Protein AF-A0A7K4JRD9-F1 (afdb_monomer_lite)

Radius of gyration: 13.79 Å; chains: 1; bounding box: 33×19×39 Å

Foldseek 3Di:
DDDDDDCPPPCGVVVVVVVVVVVVVVVCVVVVFDKDKDWDDPVPQPDPGPTKIWIWTQDVVVRDTDTDDMD

Sequence (71 aa):
MFGVTAAETGTESAELLAEFVGLQKEIFSELGLHFRVLDMPTQELGLPAYRKFDIEAWMPGRGKYGEVGGG

Secondary structure (DSSP, 8-state):
-------SSS-HHHHHHHHHHHHHHHHHHHTT--EEEEE--GGGSTTT-SS-EEEEEEEGGGTEEEEEEE-

Structure (mmCIF, N/CA/C/O backbone):
data_AF-A0A7K4JRD9-F1
#
_entry.id   AF-A0A7K4JRD9-F1
#
loop_
_atom_site.group_PDB
_atom_site.id
_atom_site.type_symbol
_atom_site.label_atom_id
_atom_site.label_alt_id
_atom_site.label_comp_id
_atom_site.label_asym_id
_atom_site.label_entity_id
_atom_site.label_seq_id
_atom_site.pdbx_PDB_ins_code
_atom_site.Cartn_x
_atom_site.Cartn_y
_atom_site.Cartn_z
_atom_site.occupancy
_atom_site.B_iso_or_equiv
_atom_site.auth_seq_id
_atom_site.auth_comp_id
_atom_site.auth_asym_id
_atom_site.auth_atom_id
_atom_site.pdbx_PDB_model_num
ATOM 1 N N . MET A 1 1 ? 1.036 -11.462 -1.210 1.00 92.50 1 MET A N 1
ATOM 2 C CA . MET A 1 1 ? 1.235 -11.803 -2.637 1.00 92.50 1 MET A CA 1
ATOM 3 C C . MET A 1 1 ? 2.729 -11.854 -2.901 1.00 92.50 1 MET A C 1
ATOM 5 O O . MET A 1 1 ? 3.472 -11.271 -2.124 1.00 92.50 1 MET A O 1
ATOM 9 N N . PHE A 1 2 ? 3.176 -12.585 -3.918 1.00 96.56 2 PHE A N 1
ATOM 10 C CA . PHE A 1 2 ? 4.588 -12.670 -4.292 1.00 96.56 2 PHE A CA 1
ATOM 11 C C . PHE A 1 2 ? 4.680 -12.629 -5.812 1.00 96.56 2 PHE A C 1
ATOM 13 O O . PHE A 1 2 ? 3.852 -13.249 -6.478 1.00 96.56 2 PHE A O 1
ATOM 20 N N . GLY A 1 3 ? 5.664 -11.920 -6.354 1.00 96.19 3 GLY A N 1
ATOM 21 C CA . GLY A 1 3 ? 5.859 -11.851 -7.792 1.00 96.19 3 GLY A CA 1
ATOM 22 C C . GLY A 1 3 ? 7.307 -11.585 -8.164 1.00 96.19 3 GLY A C 1
ATOM 23 O O . GLY A 1 3 ? 8.093 -11.074 -7.369 1.00 96.19 3 GLY A O 1
ATOM 24 N N . VAL A 1 4 ? 7.648 -11.998 -9.379 1.00 97.75 4 VAL A N 1
ATOM 25 C CA . VAL A 1 4 ? 8.970 -11.850 -9.982 1.00 97.75 4 VAL A CA 1
ATOM 26 C C . VAL A 1 4 ? 8.749 -11.191 -11.332 1.00 97.75 4 VAL A C 1
ATOM 28 O O . VAL A 1 4 ? 7.938 -11.677 -12.119 1.00 97.75 4 VAL A O 1
ATOM 31 N N . THR A 1 5 ? 9.449 -10.092 -11.591 1.00 97.62 5 THR A N 1
ATOM 32 C CA . THR A 1 5 ? 9.356 -9.358 -12.855 1.00 97.62 5 THR A CA 1
ATOM 33 C C . THR A 1 5 ? 10.659 -9.461 -13.629 1.00 97.62 5 THR A C 1
ATOM 35 O O . THR A 1 5 ? 11.718 -9.748 -13.064 1.00 97.62 5 THR A O 1
ATOM 38 N N . ALA A 1 6 ? 10.585 -9.188 -14.929 1.00 96.31 6 ALA A N 1
ATOM 39 C CA . ALA A 1 6 ? 11.772 -8.815 -15.679 1.00 96.31 6 ALA A CA 1
ATOM 40 C C . ALA A 1 6 ? 12.288 -7.441 -15.197 1.00 96.31 6 ALA A C 1
ATOM 42 O O . ALA A 1 6 ? 11.626 -6.752 -14.416 1.00 96.31 6 ALA A O 1
ATOM 43 N N . ALA A 1 7 ? 13.489 -7.075 -15.633 1.00 95.62 7 ALA A N 1
ATOM 44 C CA . ALA A 1 7 ? 14.109 -5.778 -15.364 1.00 95.62 7 ALA A CA 1
ATOM 45 C C . ALA A 1 7 ? 14.625 -5.175 -16.680 1.00 95.62 7 ALA A C 1
ATOM 47 O O . ALA A 1 7 ? 15.788 -4.789 -16.789 1.00 95.62 7 ALA A O 1
ATOM 48 N 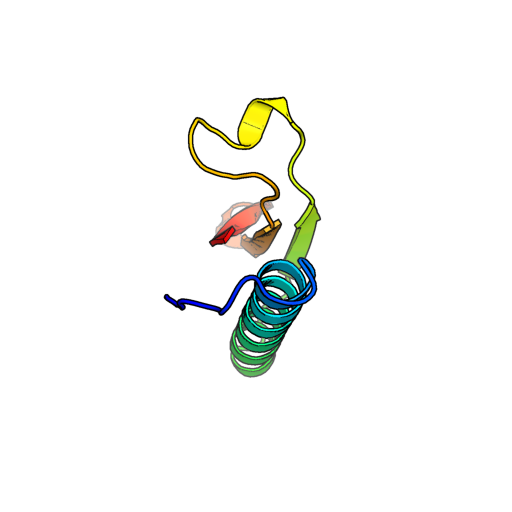N . GLU A 1 8 ? 13.780 -5.196 -17.712 1.00 96.75 8 GLU A N 1
ATOM 49 C CA . GLU A 1 8 ? 14.111 -4.744 -19.064 1.00 96.75 8 GLU A CA 1
ATOM 50 C C . GLU A 1 8 ? 13.978 -3.223 -19.182 1.00 96.75 8 GLU A C 1
ATOM 52 O O . GLU A 1 8 ? 14.871 -2.567 -19.721 1.00 96.75 8 GLU A O 1
ATOM 57 N N . THR A 1 9 ? 12.895 -2.652 -18.647 1.00 96.44 9 THR A N 1
ATOM 58 C CA . THR A 1 9 ? 12.638 -1.202 -18.626 1.00 96.44 9 THR A CA 1
ATOM 59 C C . THR A 1 9 ? 13.013 -0.560 -17.292 1.00 96.44 9 THR A C 1
ATOM 61 O O . THR A 1 9 ? 13.258 0.647 -17.237 1.00 96.44 9 THR A O 1
ATOM 64 N N . GLY A 1 10 ? 13.068 -1.352 -16.218 1.00 95.56 10 GLY A N 1
ATOM 65 C CA . GLY A 1 10 ? 13.313 -0.889 -14.854 1.00 95.56 10 GLY A CA 1
ATOM 66 C C . GLY A 1 10 ? 12.061 -0.363 -14.145 1.00 95.56 10 GLY A C 1
ATOM 67 O O . GLY A 1 10 ? 12.176 0.147 -13.030 1.00 95.56 10 GLY A O 1
ATOM 68 N N . THR A 1 11 ? 10.879 -0.472 -14.761 1.00 97.19 11 THR A N 1
ATOM 69 C CA . THR A 1 11 ? 9.594 -0.034 -14.182 1.00 97.19 11 THR A CA 1
ATOM 70 C C . THR A 1 11 ? 8.698 -1.193 -13.762 1.00 97.19 11 THR A C 1
ATOM 72 O O . THR A 1 11 ? 7.779 -0.995 -12.970 1.00 97.19 11 THR A O 1
ATOM 75 N N . GLU A 1 12 ? 8.989 -2.411 -14.214 1.00 98.00 12 GLU A N 1
ATOM 76 C CA . GLU A 1 12 ? 8.095 -3.563 -14.105 1.00 98.00 12 GLU A CA 1
ATOM 77 C C . GLU A 1 12 ? 7.799 -3.934 -12.648 1.00 98.00 12 GLU A C 1
ATOM 79 O O . GLU A 1 12 ? 6.662 -4.237 -12.290 1.00 98.00 12 GLU A O 1
ATOM 84 N N . SER A 1 13 ? 8.804 -3.865 -11.771 1.00 97.56 13 SER A N 1
ATOM 85 C CA . SER A 1 13 ? 8.621 -4.154 -10.344 1.00 97.56 13 SER A CA 1
ATOM 86 C C . SER A 1 13 ? 7.778 -3.090 -9.632 1.00 97.56 13 SER A C 1
ATOM 88 O O . SER A 1 13 ? 7.021 -3.417 -8.719 1.00 97.56 13 SER A O 1
ATOM 90 N N . ALA A 1 14 ? 7.859 -1.827 -10.065 1.00 97.50 14 ALA A N 1
ATOM 91 C CA . ALA A 1 14 ? 7.049 -0.736 -9.528 1.00 97.50 14 ALA A CA 1
ATOM 92 C C . ALA A 1 14 ? 5.592 -0.819 -10.011 1.00 97.50 14 ALA A C 1
ATOM 94 O O . ALA A 1 14 ? 4.673 -0.547 -9.237 1.00 97.50 14 ALA A O 1
ATOM 95 N N . GLU A 1 15 ? 5.380 -1.224 -11.263 1.00 98.12 15 GLU A N 1
ATOM 96 C CA . GLU A 1 15 ? 4.056 -1.499 -11.828 1.00 98.12 15 GLU A CA 1
ATOM 97 C C . GLU A 1 15 ? 3.388 -2.674 -11.105 1.00 98.12 15 GLU A C 1
ATOM 99 O O . GLU A 1 15 ? 2.249 -2.547 -10.654 1.00 98.12 15 GLU A O 1
ATOM 104 N N . LEU A 1 16 ? 4.124 -3.769 -10.881 1.00 98.25 16 LEU A N 1
ATOM 105 C CA . LEU A 1 16 ? 3.624 -4.915 -10.122 1.00 98.25 16 LEU A CA 1
ATOM 106 C C . LEU A 1 16 ? 3.309 -4.553 -8.661 1.00 98.25 16 LEU A C 1
ATOM 108 O O . LEU A 1 16 ? 2.301 -5.000 -8.115 1.00 98.25 16 LEU A O 1
ATOM 112 N N . LEU A 1 17 ? 4.136 -3.719 -8.018 1.00 98.06 17 LEU A N 1
ATOM 113 C CA . LEU A 1 17 ? 3.841 -3.213 -6.675 1.00 98.06 17 LEU A CA 1
ATOM 114 C C . LEU A 1 17 ? 2.528 -2.414 -6.660 1.00 98.06 17 LEU A C 1
ATOM 116 O O . LEU A 1 17 ? 1.706 -2.602 -5.764 1.00 98.06 17 LEU A O 1
ATOM 120 N N . ALA A 1 18 ? 2.305 -1.549 -7.655 1.00 98.12 18 ALA A N 1
ATOM 121 C CA . ALA A 1 18 ? 1.064 -0.786 -7.770 1.00 98.12 18 ALA A CA 1
ATOM 122 C C . ALA A 1 18 ? -0.158 -1.695 -7.988 1.00 98.12 18 ALA A C 1
ATOM 124 O O . ALA A 1 18 ? -1.208 -1.455 -7.386 1.00 98.12 18 ALA A O 1
ATOM 125 N N . GLU A 1 19 ? -0.016 -2.759 -8.784 1.00 98.31 19 GLU A N 1
ATOM 126 C CA . GLU A 1 19 ? -1.049 -3.783 -8.969 1.00 98.31 19 GLU A CA 1
ATOM 127 C C . GLU A 1 19 ? -1.375 -4.496 -7.649 1.00 98.31 1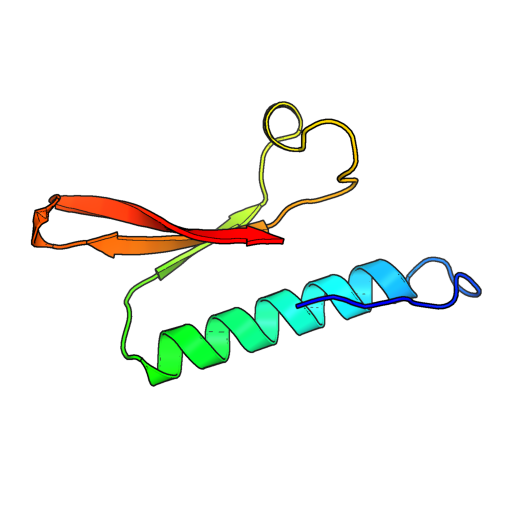9 GLU A C 1
ATOM 129 O O . GLU A 1 19 ? -2.540 -4.581 -7.260 1.00 98.31 19 GLU A O 1
ATOM 134 N N . PHE A 1 20 ? -0.358 -4.937 -6.900 1.00 98.25 20 PHE A N 1
ATOM 135 C CA . PHE A 1 20 ? -0.548 -5.589 -5.602 1.00 98.25 20 PHE A CA 1
ATOM 136 C C . PHE A 1 20 ? -1.258 -4.683 -4.592 1.00 98.25 20 PHE A C 1
ATOM 138 O O . PHE A 1 20 ? -2.178 -5.135 -3.908 1.00 98.25 20 PHE A O 1
ATOM 145 N N . VAL A 1 21 ? -0.891 -3.402 -4.517 1.00 97.88 21 VAL A N 1
ATOM 146 C CA . VAL A 1 21 ? -1.602 -2.437 -3.664 1.00 97.88 21 VAL A CA 1
ATOM 147 C C . VAL A 1 21 ? -3.052 -2.268 -4.132 1.00 97.88 21 VAL A C 1
ATOM 149 O O . VAL A 1 21 ? -3.959 -2.205 -3.302 1.00 97.88 21 VAL A O 1
ATOM 152 N N . GLY A 1 22 ? -3.299 -2.235 -5.445 1.00 98.25 22 GLY A N 1
ATOM 153 C CA . GLY A 1 22 ? -4.644 -2.206 -6.028 1.00 98.25 22 GLY A CA 1
ATOM 154 C C . GLY A 1 22 ? -5.509 -3.382 -5.570 1.00 98.25 22 GLY A C 1
ATOM 155 O O . GLY A 1 22 ? -6.566 -3.167 -4.977 1.00 98.25 22 GLY A O 1
ATOM 156 N N . LEU A 1 23 ? -5.008 -4.607 -5.738 1.00 98.25 23 LEU A N 1
ATOM 157 C CA . LEU A 1 23 ? -5.693 -5.836 -5.328 1.00 98.25 23 LEU A CA 1
ATOM 158 C C . LEU A 1 23 ? -5.994 -5.859 -3.823 1.00 98.25 23 LEU A C 1
ATOM 160 O O . LEU A 1 23 ? -7.092 -6.222 -3.411 1.00 98.25 23 LEU A O 1
ATOM 164 N N . GLN A 1 24 ? -5.051 -5.432 -2.976 1.00 97.81 24 GLN A N 1
ATOM 165 C CA . GLN A 1 24 ? -5.300 -5.349 -1.532 1.00 97.81 24 GLN A CA 1
ATOM 166 C C . GLN A 1 24 ? -6.425 -4.359 -1.202 1.00 97.81 24 GLN A C 1
ATOM 168 O O . GLN A 1 24 ? -7.287 -4.660 -0.375 1.00 97.81 24 GLN A O 1
ATOM 173 N N . LYS A 1 25 ? -6.449 -3.189 -1.853 1.00 98.00 25 LYS A N 1
ATOM 174 C CA . LYS A 1 25 ? -7.516 -2.197 -1.660 1.00 98.00 25 LYS A CA 1
ATOM 175 C C . LYS A 1 25 ? -8.876 -2.741 -2.084 1.00 98.00 25 LYS A C 1
ATOM 177 O O . LYS A 1 25 ? -9.854 -2.468 -1.392 1.00 98.00 25 LYS A O 1
ATOM 182 N N . GLU A 1 26 ? -8.945 -3.481 -3.186 1.00 98.31 26 GLU A N 1
ATOM 183 C CA . GLU A 1 26 ? -10.177 -4.132 -3.643 1.00 98.31 26 GLU A CA 1
ATOM 184 C C . GLU A 1 26 ? -10.670 -5.139 -2.604 1.00 98.31 26 GLU A C 1
ATOM 186 O O . GLU A 1 26 ? -11.786 -4.994 -2.111 1.00 98.31 26 GLU A O 1
ATOM 191 N N . ILE A 1 27 ? -9.801 -6.050 -2.150 1.00 97.62 27 ILE A N 1
ATOM 192 C CA . ILE A 1 27 ? -10.127 -7.045 -1.116 1.00 97.62 27 ILE A CA 1
ATOM 193 C C . ILE A 1 27 ? -10.676 -6.376 0.152 1.00 97.62 27 ILE A C 1
ATOM 195 O O . ILE A 1 27 ? -11.722 -6.766 0.668 1.00 97.62 27 ILE A O 1
ATOM 199 N N . PHE A 1 28 ? -10.000 -5.349 0.675 1.00 97.38 28 PHE A N 1
ATOM 200 C CA . PHE A 1 28 ? -10.457 -4.679 1.896 1.00 97.38 28 PHE A CA 1
ATOM 201 C C . PHE A 1 28 ? -11.744 -3.871 1.690 1.00 97.38 28 PHE A C 1
ATOM 203 O O . PHE A 1 28 ? -12.548 -3.761 2.619 1.00 97.38 28 PHE A O 1
ATOM 210 N N . SER A 1 29 ? -11.960 -3.345 0.483 1.00 97.56 29 SER A N 1
ATOM 211 C CA . SER A 1 29 ? -13.199 -2.651 0.119 1.00 97.56 29 SER A CA 1
ATOM 212 C C . SER A 1 29 ? -14.375 -3.624 0.039 1.00 97.56 29 SER A C 1
ATOM 214 O O . SER A 1 29 ? -15.444 -3.326 0.569 1.00 97.56 29 SER A O 1
ATOM 216 N N . GLU A 1 30 ? -14.176 -4.806 -0.549 1.00 98.31 30 GLU A N 1
ATOM 217 C CA . GLU A 1 30 ? -15.181 -5.876 -0.618 1.00 98.31 30 GLU A CA 1
ATOM 218 C C . GLU A 1 30 ? -15.544 -6.426 0.766 1.00 98.31 30 GLU A C 1
ATOM 220 O O . GLU A 1 30 ? -16.702 -6.748 1.028 1.00 98.31 30 GLU A O 1
ATOM 225 N N . LEU A 1 31 ? -14.579 -6.458 1.689 1.00 97.81 31 LEU A N 1
ATOM 226 C CA . LEU A 1 31 ? -14.818 -6.782 3.098 1.00 97.81 31 LEU A CA 1
ATOM 227 C C . LEU A 1 31 ? -15.528 -5.656 3.875 1.00 97.81 31 LEU A C 1
ATOM 229 O O . LEU A 1 31 ? -15.851 -5.836 5.051 1.00 97.81 31 LEU A O 1
ATOM 233 N N . GLY A 1 32 ? -15.770 -4.497 3.255 1.00 97.69 32 GLY A N 1
ATOM 234 C CA . GLY A 1 32 ? -16.444 -3.357 3.877 1.00 97.69 32 GLY A CA 1
ATOM 235 C C . GLY A 1 32 ? -15.607 -2.648 4.943 1.00 97.69 32 GLY A C 1
ATOM 236 O O . 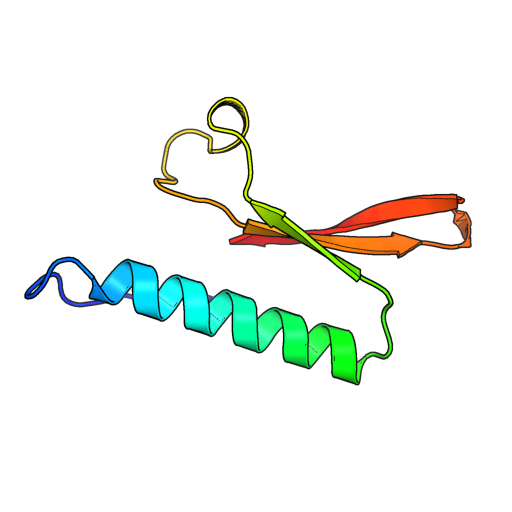GLY A 1 32 ? -16.162 -2.016 5.846 1.00 97.69 32 GLY A O 1
ATOM 237 N N . LEU A 1 33 ? -14.277 -2.758 4.881 1.00 97.81 33 LEU A N 1
ATOM 238 C CA . LEU A 1 33 ? -13.392 -2.117 5.847 1.00 97.81 33 LEU A CA 1
ATOM 239 C C . LEU A 1 33 ? -13.180 -0.645 5.493 1.00 97.81 33 LEU A C 1
ATOM 241 O O . LEU A 1 33 ? -12.921 -0.285 4.348 1.00 97.81 33 LEU A O 1
ATOM 245 N N . HIS A 1 34 ? -13.216 0.220 6.505 1.00 97.88 34 HIS A N 1
ATOM 246 C CA . HIS A 1 34 ? -12.680 1.569 6.373 1.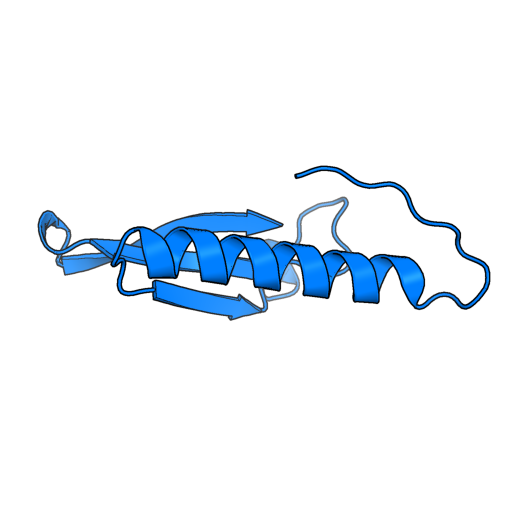00 97.88 34 HIS A CA 1
ATOM 247 C C . HIS A 1 34 ? -11.167 1.514 6.577 1.00 97.88 34 HIS A C 1
ATOM 249 O O . HIS A 1 34 ? -10.714 1.106 7.648 1.00 97.88 34 HIS A O 1
ATOM 255 N N . PHE A 1 35 ? -10.385 1.905 5.574 1.00 98.19 35 PHE A N 1
ATOM 256 C CA . PHE A 1 35 ? -8.927 1.827 5.625 1.00 98.19 35 PHE A CA 1
ATOM 257 C C . PHE A 1 35 ? -8.250 3.038 4.978 1.00 98.19 35 PHE A C 1
ATOM 259 O O . PHE A 1 35 ? -8.869 3.813 4.247 1.00 98.19 35 PHE A O 1
ATOM 266 N N . ARG A 1 36 ? -6.951 3.177 5.246 1.00 97.94 36 ARG A N 1
ATOM 267 C CA . ARG A 1 36 ? -6.047 4.148 4.621 1.00 97.94 36 ARG A CA 1
ATOM 268 C C . ARG A 1 36 ? -4.797 3.446 4.101 1.00 97.94 36 ARG A C 1
ATOM 270 O O . ARG A 1 36 ? -4.378 2.448 4.676 1.00 97.94 36 ARG A O 1
ATOM 277 N N . VAL A 1 37 ? -4.213 3.988 3.037 1.00 97.88 37 VAL A N 1
ATOM 278 C CA . VAL A 1 37 ? -2.938 3.527 2.467 1.00 97.88 37 VAL A CA 1
ATOM 279 C C . VAL A 1 37 ? -1.847 4.511 2.871 1.00 97.88 37 VAL A C 1
ATOM 281 O O . VAL A 1 37 ? -2.058 5.723 2.783 1.00 97.88 37 VAL A O 1
ATOM 284 N N . LEU A 1 38 ? -0.705 3.999 3.313 1.00 97.75 38 LEU A N 1
ATOM 285 C CA . LEU A 1 38 ? 0.448 4.764 3.769 1.00 97.75 38 LEU A CA 1
ATOM 286 C C . LEU A 1 38 ? 1.651 4.451 2.876 1.00 97.75 38 LEU A C 1
ATOM 288 O O . LEU A 1 38 ? 1.970 3.286 2.664 1.00 97.75 38 LEU A O 1
ATOM 292 N N . ASP A 1 39 ? 2.311 5.491 2.368 1.00 97.56 39 ASP A N 1
ATOM 293 C CA . ASP A 1 39 ? 3.646 5.381 1.767 1.00 97.56 39 ASP A CA 1
ATOM 294 C C . ASP A 1 39 ? 4.666 5.508 2.900 1.00 97.56 39 ASP A C 1
ATOM 296 O O . ASP A 1 39 ? 4.718 6.541 3.579 1.00 97.56 39 ASP A O 1
ATOM 300 N N . MET A 1 40 ? 5.389 4.427 3.181 1.00 97.38 40 MET A N 1
ATOM 301 C CA . MET A 1 40 ? 6.158 4.328 4.416 1.00 97.38 40 MET A CA 1
ATOM 302 C C . MET A 1 40 ? 7.433 5.176 4.357 1.00 97.38 40 MET A C 1
ATOM 304 O O . MET A 1 40 ? 8.102 5.237 3.321 1.00 97.38 40 MET A O 1
ATOM 308 N N . PRO A 1 41 ? 7.806 5.840 5.467 1.00 96.88 41 PRO A N 1
ATOM 309 C CA . PRO A 1 41 ? 9.017 6.643 5.509 1.00 96.88 41 PRO A CA 1
ATOM 310 C C . PRO A 1 41 ? 10.257 5.755 5.369 1.00 96.88 41 PRO A C 1
ATOM 312 O O . PRO A 1 41 ? 10.241 4.568 5.694 1.00 96.88 41 PRO A O 1
ATOM 315 N N . THR A 1 42 ? 11.371 6.345 4.936 1.00 95.75 42 THR A N 1
ATOM 316 C CA . THR A 1 42 ? 12.609 5.603 4.648 1.00 95.75 42 THR A CA 1
ATOM 317 C C . THR A 1 42 ? 13.162 4.839 5.855 1.00 95.75 42 THR A C 1
ATOM 319 O O . THR A 1 42 ? 13.827 3.823 5.685 1.00 95.75 42 THR A O 1
ATOM 322 N N . GLN A 1 43 ? 12.855 5.287 7.075 1.00 96.44 43 GLN A N 1
ATOM 323 C CA . GLN A 1 43 ? 13.229 4.634 8.330 1.00 96.44 43 GLN A CA 1
ATOM 324 C C . GLN A 1 43 ? 12.478 3.315 8.590 1.00 96.44 43 GLN A C 1
ATOM 326 O O . GLN A 1 43 ? 12.952 2.505 9.380 1.00 96.44 43 GLN A O 1
ATOM 331 N N . GLU A 1 44 ? 11.345 3.087 7.922 1.00 95.12 44 GLU A N 1
ATOM 332 C CA . GLU A 1 44 ? 10.454 1.931 8.122 1.00 95.12 44 GLU A CA 1
ATOM 333 C C . GLU A 1 44 ? 10.503 0.928 6.949 1.00 95.12 44 GLU A C 1
ATOM 335 O O . GLU A 1 44 ? 9.741 -0.037 6.913 1.00 95.12 44 GLU A O 1
ATOM 340 N N . LEU A 1 45 ? 11.408 1.120 5.979 1.00 93.56 45 LEU A N 1
ATOM 341 C CA . LEU A 1 45 ? 11.564 0.213 4.828 1.00 93.56 45 LEU A CA 1
ATOM 342 C C . LEU A 1 45 ? 12.227 -1.125 5.204 1.00 93.56 45 LEU A C 1
ATOM 344 O O . LEU A 1 45 ? 12.059 -2.136 4.522 1.00 93.56 45 LEU A O 1
ATOM 348 N N . GLY A 1 46 ? 12.994 -1.149 6.295 1.00 90.62 46 GLY A N 1
ATOM 349 C CA . GLY A 1 46 ? 13.841 -2.288 6.635 1.00 90.62 46 GLY A CA 1
ATOM 350 C C . GLY A 1 46 ? 15.012 -2.460 5.659 1.00 90.62 46 GLY A C 1
ATOM 351 O O . GLY A 1 46 ? 15.424 -1.526 4.978 1.00 90.62 46 GLY A O 1
ATOM 352 N N . LEU A 1 47 ? 15.592 -3.664 5.627 1.00 89.25 47 LEU A N 1
ATOM 353 C CA . LEU A 1 47 ? 16.766 -3.962 4.795 1.00 89.25 47 LEU A CA 1
ATOM 354 C C . LEU A 1 47 ? 16.462 -4.207 3.302 1.00 89.25 47 LEU A C 1
ATOM 356 O O . LEU A 1 47 ? 17.282 -3.789 2.486 1.00 89.25 47 LEU A O 1
ATOM 360 N N . PRO A 1 48 ? 15.370 -4.902 2.912 1.00 92.56 48 PRO A N 1
ATOM 361 C CA . PRO A 1 48 ? 15.205 -5.330 1.523 1.00 92.56 48 PRO A CA 1
ATOM 362 C C . PRO A 1 48 ? 14.324 -4.405 0.671 1.00 92.56 48 PRO A C 1
ATOM 364 O O . PRO A 1 48 ? 14.349 -4.530 -0.552 1.00 92.56 48 PRO A O 1
ATOM 367 N N . ALA A 1 49 ? 13.512 -3.528 1.273 1.00 93.19 49 ALA A N 1
ATOM 368 C CA . ALA A 1 49 ? 12.497 -2.786 0.531 1.00 93.19 49 ALA A CA 1
ATOM 369 C C . ALA A 1 49 ? 13.059 -1.490 -0.067 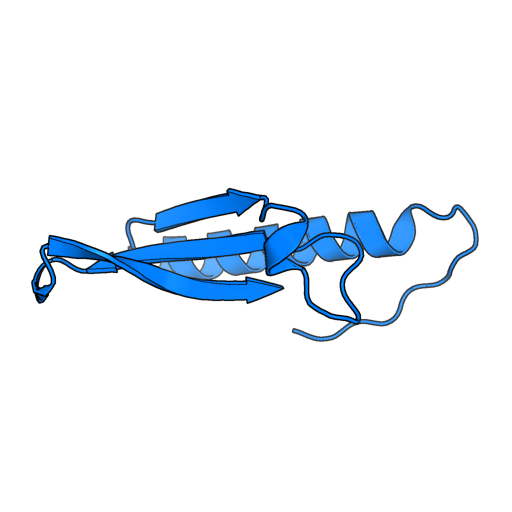1.00 93.19 49 ALA A C 1
ATOM 371 O O . ALA A 1 49 ? 13.620 -0.651 0.634 1.00 93.19 49 ALA A O 1
ATOM 372 N N . TYR A 1 50 ? 12.848 -1.300 -1.370 1.00 95.38 50 TYR A N 1
ATOM 373 C CA . TYR A 1 50 ? 13.102 -0.021 -2.039 1.00 95.38 50 TYR A CA 1
ATOM 374 C C . TYR A 1 50 ? 11.976 0.994 -1.779 1.00 95.38 50 TYR A C 1
ATOM 376 O O . TYR A 1 50 ? 12.225 2.185 -1.607 1.00 95.38 50 TYR A O 1
ATOM 384 N N . ARG A 1 51 ? 10.732 0.511 -1.729 1.00 96.31 51 ARG A N 1
ATOM 385 C CA . ARG A 1 51 ? 9.521 1.261 -1.387 1.00 96.31 51 ARG A CA 1
ATOM 386 C C . ARG A 1 51 ? 8.550 0.301 -0.711 1.00 96.31 51 ARG A C 1
ATOM 388 O O . ARG A 1 51 ? 8.529 -0.866 -1.091 1.00 96.31 51 ARG A O 1
ATOM 395 N N . LYS A 1 52 ? 7.779 0.787 0.259 1.00 97.12 52 LYS A N 1
ATOM 396 C CA . LYS A 1 52 ? 6.833 -0.022 1.030 1.00 97.12 52 LYS A CA 1
ATOM 397 C C . LYS A 1 52 ? 5.508 0.715 1.175 1.00 97.12 52 LYS A C 1
ATOM 399 O O . LYS A 1 52 ? 5.509 1.907 1.491 1.00 97.12 52 LYS A O 1
ATOM 404 N N . PHE A 1 53 ? 4.404 0.003 0.985 1.00 97.75 53 PHE A N 1
ATOM 405 C CA . PHE A 1 53 ? 3.069 0.520 1.270 1.00 97.75 53 PHE A CA 1
ATOM 406 C C . PHE A 1 53 ? 2.375 -0.330 2.320 1.00 97.75 53 PHE A C 1
ATOM 408 O O . PHE A 1 53 ? 2.212 -1.534 2.131 1.00 97.75 53 PHE A O 1
ATOM 415 N N . ASP A 1 54 ? 1.888 0.325 3.370 1.00 97.50 54 ASP A N 1
ATOM 416 C CA . ASP A 1 54 ? 1.064 -0.318 4.388 1.00 97.50 54 ASP A CA 1
ATOM 417 C C . ASP A 1 54 ? -0.392 0.129 4.244 1.00 97.50 54 ASP A C 1
ATOM 419 O O . ASP A 1 54 ? -0.702 1.262 3.863 1.00 97.50 54 ASP A O 1
ATOM 423 N N . ILE A 1 55 ? -1.311 -0.777 4.555 1.00 97.75 55 ILE A N 1
ATOM 424 C CA . ILE A 1 55 ? -2.742 -0.518 4.614 1.00 97.75 55 ILE A CA 1
ATOM 425 C C . ILE A 1 55 ? -3.189 -0.726 6.048 1.00 97.75 55 ILE A C 1
ATOM 427 O O . ILE A 1 55 ? -3.051 -1.810 6.616 1.00 97.75 55 ILE A O 1
ATOM 431 N N . GLU A 1 56 ? -3.778 0.314 6.623 1.00 98.19 56 GLU A N 1
ATOM 432 C CA . GLU A 1 56 ? -4.333 0.256 7.964 1.00 98.19 56 GLU A CA 1
ATOM 433 C C . GLU A 1 56 ? -5.851 0.354 7.924 1.00 98.19 56 GLU A C 1
ATOM 435 O O . GLU A 1 56 ? -6.404 1.281 7.329 1.00 98.19 56 GLU A O 1
ATOM 440 N N . ALA A 1 57 ? -6.528 -0.552 8.625 1.00 98.06 57 ALA A N 1
ATOM 441 C CA . ALA A 1 57 ? -7.973 -0.515 8.800 1.00 98.06 57 ALA A CA 1
ATOM 442 C C . ALA A 1 57 ? -8.348 0.139 10.132 1.00 98.06 57 ALA A C 1
ATOM 444 O O . ALA A 1 57 ? -7.669 -0.024 11.150 1.00 98.06 57 ALA A O 1
ATOM 445 N N . TRP A 1 58 ? -9.462 0.866 10.141 1.00 98.00 58 TRP A N 1
ATOM 446 C CA . TRP A 1 58 ? -10.060 1.396 11.356 1.00 98.00 58 TRP A CA 1
ATOM 447 C C . TRP A 1 58 ? -10.591 0.255 12.225 1.00 98.00 58 TRP A C 1
ATOM 449 O O . TRP A 1 58 ? -11.396 -0.560 11.775 1.00 98.00 58 TRP A O 1
ATOM 459 N N . MET A 1 59 ? -10.170 0.212 13.490 1.00 97.50 59 MET A N 1
ATOM 460 C CA . MET A 1 59 ? -10.607 -0.792 14.458 1.00 97.50 59 MET A CA 1
ATOM 461 C C . MET A 1 59 ? -11.443 -0.115 15.556 1.00 97.50 59 MET A C 1
ATOM 463 O O . MET A 1 59 ? -10.866 0.396 16.521 1.00 97.50 59 MET A O 1
ATOM 467 N N . PRO A 1 60 ? -12.791 -0.126 15.474 1.00 96.38 60 PRO A N 1
ATOM 468 C CA . PRO A 1 60 ? -13.656 0.601 16.408 1.00 96.38 60 PRO A CA 1
ATOM 469 C C . PRO A 1 60 ? -13.415 0.236 17.875 1.00 96.38 60 PRO A C 1
ATOM 471 O O . PRO A 1 60 ? -13.332 1.120 18.720 1.00 96.38 60 PRO A O 1
ATOM 474 N N . GLY A 1 61 ? -13.203 -1.053 18.169 1.00 97.12 61 GLY A N 1
ATOM 475 C CA . GLY A 1 61 ? -12.911 -1.522 19.529 1.00 97.12 61 GLY A CA 1
ATOM 476 C C . GLY A 1 61 ? -11.579 -1.019 20.100 1.00 97.12 61 GLY A C 1
ATOM 477 O O . GLY A 1 61 ? -11.399 -1.017 21.312 1.00 97.12 61 GLY A O 1
ATOM 478 N N . ARG A 1 62 ? -10.647 -0.572 19.246 1.00 95.69 62 ARG A N 1
ATOM 479 C CA . ARG A 1 62 ? -9.379 0.053 19.654 1.00 95.69 62 ARG A CA 1
ATOM 480 C C 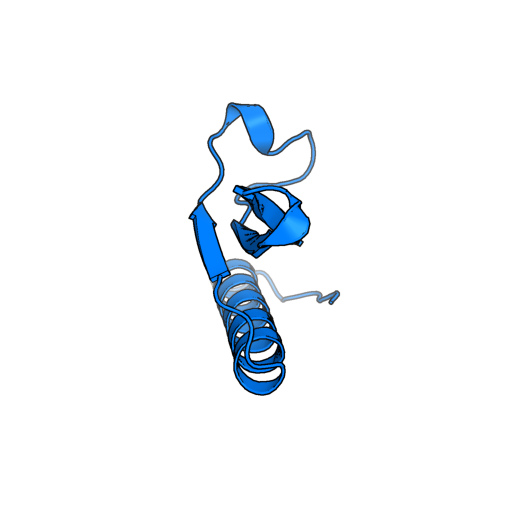. ARG A 1 62 ? -9.406 1.581 19.565 1.00 95.69 62 ARG A C 1
ATOM 482 O O . ARG A 1 62 ? -8.479 2.210 20.067 1.00 95.69 62 ARG A O 1
ATOM 489 N N . GLY A 1 63 ? -10.404 2.166 18.899 1.00 96.94 63 GLY A N 1
ATOM 490 C CA . GLY A 1 63 ? -10.478 3.605 18.630 1.00 96.94 63 GLY A CA 1
ATOM 491 C C . GLY A 1 63 ? -9.314 4.145 17.790 1.00 96.94 63 GLY A C 1
ATOM 492 O O . GLY A 1 63 ? -8.980 5.322 17.901 1.00 96.94 63 GLY A O 1
ATOM 493 N N . LYS A 1 64 ? -8.654 3.291 16.997 1.00 97.38 64 LYS A N 1
ATOM 494 C CA . LYS A 1 64 ? -7.506 3.661 16.161 1.00 97.38 64 LYS A CA 1
ATOM 495 C C . LYS A 1 64 ? -7.393 2.779 14.921 1.00 97.38 64 LYS A C 1
ATOM 497 O O . LYS A 1 64 ? -7.988 1.702 14.858 1.00 97.38 64 LYS A O 1
ATOM 502 N N . TYR A 1 65 ? -6.598 3.244 13.964 1.00 97.75 65 TYR A N 1
ATOM 503 C CA . TYR A 1 65 ? -6.140 2.442 12.836 1.00 97.75 65 TYR A CA 1
ATOM 504 C C . TYR A 1 65 ? -5.126 1.385 13.292 1.00 97.75 65 TYR A C 1
ATOM 506 O O . TYR A 1 65 ? -4.394 1.596 14.264 1.00 97.75 65 TYR A O 1
ATOM 514 N N . GLY A 1 66 ? -5.113 0.245 12.608 1.00 95.81 66 GLY A N 1
ATOM 515 C CA . GLY A 1 66 ? -4.082 -0.777 12.751 1.00 95.81 66 GLY A CA 1
ATOM 516 C C . GLY A 1 66 ? -3.772 -1.431 11.411 1.00 95.81 66 GLY A C 1
ATOM 517 O O . GLY A 1 66 ? -4.670 -1.587 10.583 1.00 95.81 66 GLY A O 1
ATOM 518 N N . GLU A 1 67 ? -2.510 -1.796 11.216 1.00 93.56 67 GLU A N 1
ATOM 519 C CA . GLU A 1 67 ? -2.009 -2.445 10.003 1.00 93.56 67 GLU A CA 1
ATOM 520 C C . GLU A 1 67 ? -2.742 -3.769 9.735 1.00 93.56 67 GLU A C 1
ATOM 522 O O . GLU A 1 67 ? -2.908 -4.604 10.629 1.00 93.56 67 GLU A O 1
ATOM 527 N N . VAL A 1 68 ? -3.217 -3.935 8.501 1.00 92.50 68 VAL A N 1
ATOM 528 C CA . VAL A 1 68 ? -3.909 -5.141 8.012 1.00 92.50 68 VAL A CA 1
ATOM 529 C C . VAL A 1 68 ? -3.313 -5.685 6.713 1.00 92.50 68 VAL A C 1
ATOM 531 O O . VAL A 1 68 ? -3.615 -6.812 6.328 1.00 92.50 68 VAL A O 1
ATOM 534 N N . GLY A 1 69 ? -2.456 -4.914 6.048 1.00 81.50 69 GLY A N 1
ATOM 535 C CA . GLY A 1 69 ? -1.703 -5.337 4.876 1.00 81.50 69 GLY A CA 1
ATOM 536 C C . GLY A 1 69 ? -0.443 -4.495 4.723 1.00 81.50 69 GLY A C 1
ATOM 537 O O . GLY A 1 69 ? -0.430 -3.340 5.134 1.00 81.50 69 GLY A O 1
ATOM 538 N N . GLY A 1 70 ? 0.588 -5.082 4.126 1.00 79.56 70 GLY A N 1
ATOM 539 C CA . GLY A 1 70 ? 1.864 -4.432 3.842 1.00 79.56 70 GLY A CA 1
ATOM 540 C C . GLY A 1 70 ? 2.560 -5.135 2.679 1.00 79.56 70 GLY A C 1
ATOM 541 O O . GLY A 1 70 ? 2.352 -6.340 2.473 1.00 79.56 70 GLY A O 1
ATOM 542 N N . GLY A 1 71 ? 3.323 -4.380 1.891 1.00 64.31 71 GLY A N 1
ATOM 543 C CA . GLY A 1 71 ? 4.049 -4.854 0.709 1.00 64.31 71 GLY A CA 1
ATOM 544 C C . GLY A 1 71 ? 5.307 -4.049 0.460 1.00 64.31 71 GLY A C 1
ATOM 545 O O . GLY A 1 71 ? 5.212 -2.803 0.533 1.00 64.31 71 GLY A O 1
#

pLDDT: mean 95.82, std 4.99, range [64.31, 98.31]

Organism: Geococcyx californianus (NCBI:txid8947)

InterPro domains:
  IPR002317 Serine-tRNA ligase, type1 [PTHR11778] (1-68)
  IPR045864 Class II Aminoacyl-tRNA synthetase/Biotinyl protein ligase (BPL) and lipoyl protein ligase (LPL) [G3DSA:3.30.930.10] (1-70)
  IPR045864 Class II Aminoacyl-tRNA synthetase/Biotinyl protein ligase (BPL) and lipoyl protein ligase (LPL) [SSF55681] (8-71)